Protein 1D0D (pdb70)

Foldseek 3Di:
DDPLQADDPPDDDADDVVQPWAWAWHADPPLFIDIGTDHPVRDPPDDGHRDRVVSNVPPD/DDPLLDDDFDQDDAQDFDWWWFRHVVVLAIDIDGHRPDDGDPRTHHDRVVNCVVPNPD

Radius of gyration: 18.89 Å; Cα contacts (8 Å, |Δi|>4): 224; chains: 2; bounding box: 47×31×33 Å

Nearest PDB structures (foldseek):
  1d0d-assembly1_A  TM=1.017E+00  e=1.182E-12  Ornithodoros moubata
  1kig-assembly1_I  TM=9.164E-01  e=2.261E-10  Ornithodoros moubata
  1tcp-assembly1_A  TM=8.228E-01  e=1.595E-08  Ornithodoros moubata
  1tap-assembly1_A  TM=7.909E-01  e=1.070E-08  Ornithodoros moubata
  6hix-assembly1_A4  TM=4.103E-01  e=3.315E+00  Trypanosoma brucei brucei

CATH classification: 4.10.410.10

Secondary structure (DSSP, 8-state):
--GGGS--TT------GGGT-EEEEEE-SSSSEEEEEE-TTT--S-----SHHHHHHHH-/--GGGGSPP---SS---EEEEEEETTTTEEEEEEE-SSS--SS-BSSHHHH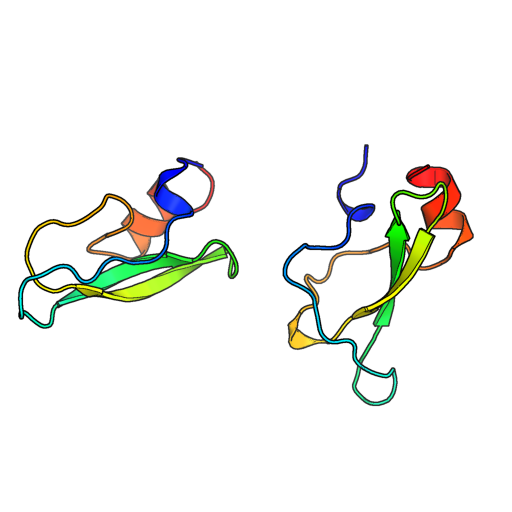HHHHS--

InterPro domains:
  IPR036880 Pancreatic trypsin inhibitor Kunitz domain superfamily [G3DSA:4.10.410.10] (1-60)
  IPR036880 Pancreatic trypsin inhibitor Kunitz domain superfamily [SSF57362] (1-60)

Solvent-accessible surface area: 8333 Å² total; per-residue (Å²): 165,64,207,48,0,66,86,43,229,91,22,151,106,97,23,90,77,136,98,39,8,102,119,2,25,5,103,53,73,187,49,8,5,84,56,16,84,2,14,72,177,54,49,96,64,37,134,28,38,76,39,104,181,64,0,83,110,48,9,107,112,42,120,46,0,93,86,96,54,84,59,20,101,55,194,46,213,62,111,44,62,19,9,33,40,163,58,36,86,19,65,73,22,65,14,0,37,36,195,55,100,171,5,22,18,170,44,37,135,59,0,80,166,18,0,24,66,85

Organism: Ornithodoros moubata (NCBI:txid6938)

B-factor: mean 22.33, std 8.65, range [9.27, 49.99]

Structure (mmCIF, N/CA/C/O backbone):
data_1D0D
#
_entry.id   1D0D
#
_cell.length_a   46.87
_cell.length_b   46.87
_cell.length_c   50.35
_cell.angle_alpha   90.00
_cell.angle_beta   90.00
_cell.angle_gamma   90.00
#
_symmetry.space_group_name_H-M   'P 41'
#
loop_
_entity.id
_entity.type
_entity.pdbx_description
1 polymer 'ANTICOAGULANT PROTEIN'
2 polymer 'PANCREATIC TRYPSIN INHIBITOR'
3 non-polymer 'SULFATE ION'
4 water water
#
loop_
_atom_site.group_PDB
_atom_site.id
_atom_site.type_symbol
_atom_site.label_atom_id
_atom_site.label_alt_id
_atom_site.label_comp_id
_atom_site.label_asym_id
_atom_site.label_entity_id
_atom_site.label_seq_id
_atom_site.pdbx_PDB_ins_code
_atom_site.Cartn_x
_atom_site.Cartn_y
_atom_site.Cartn_z
_atom_site.occupancy
_atom_site.B_iso_or_equiv
_atom_site.auth_seq_id
_atom_site.auth_comp_id
_atom_site.auth_asym_id
_atom_site.auth_atom_id
_atom_site.pdbx_PDB_model_num
ATOM 1 N N . TYR A 1 1 ? 13.094 32.601 8.734 1.00 15.83 1 TYR A N 1
ATOM 2 C CA . TYR A 1 1 ? 12.284 31.355 8.485 1.00 14.34 1 TYR A CA 1
ATOM 3 C C . TYR A 1 1 ? 13.067 30.201 9.115 1.00 20.36 1 TYR A C 1
ATOM 4 O O . TYR A 1 1 ? 14.283 30.114 8.932 1.00 16.07 1 TYR A O 1
ATOM 13 N N . ASN A 1 2 ? 12.365 29.323 9.836 1.00 13.21 2 ASN A N 1
ATOM 14 C CA . ASN A 1 2 ? 13.032 28.225 10.551 1.00 14.51 2 ASN A CA 1
ATOM 15 C C . ASN A 1 2 ? 13.280 27.005 9.695 1.00 13.33 2 ASN A C 1
ATOM 16 O O . ASN A 1 2 ? 12.344 26.471 9.132 1.00 16.54 2 ASN A O 1
ATOM 21 N N . ARG A 1 3 ? 14.536 26.579 9.575 1.00 13.85 3 ARG A N 1
ATOM 22 C CA . ARG A 1 3 ? 14.887 25.384 8.796 1.00 13.71 3 ARG A CA 1
ATOM 23 C C . ARG A 1 3 ? 14.179 24.136 9.298 1.00 11.81 3 ARG A C 1
ATOM 24 O O . ARG A 1 3 ? 14.035 23.138 8.544 1.00 14.69 3 ARG A O 1
ATOM 32 N N . LEU A 1 4 ? 13.745 24.164 10.557 1.00 12.68 4 LEU A N 1
ATOM 33 C CA . LEU A 1 4 ? 13.046 23.001 11.138 1.00 13.23 4 LEU A CA 1
ATOM 34 C C . LEU A 1 4 ? 11.713 22.751 10.435 1.00 9.88 4 LEU A C 1
ATOM 35 O O . LEU A 1 4 ? 11.106 21.709 10.631 1.00 12.84 4 LEU A O 1
ATOM 40 N N . CYS A 1 5 ? 11.269 23.699 9.613 1.00 11.22 5 CYS A N 1
ATOM 41 C CA . CYS A 1 5 ? 10.028 23.524 8.866 1.00 10.47 5 CYS A CA 1
ATOM 42 C C . CYS A 1 5 ? 10.164 22.545 7.700 1.00 14.13 5 CYS A C 1
ATOM 43 O O . CYS A 1 5 ? 9.151 22.063 7.164 1.00 14.55 5 CYS A O 1
ATOM 46 N N . ILE A 1 6 ? 11.406 22.280 7.275 1.00 9.95 6 ILE A N 1
ATOM 47 C CA . ILE A 1 6 ? 11.660 21.514 6.072 1.00 12.69 6 ILE A CA 1
ATOM 48 C C . ILE A 1 6 ? 12.138 20.115 6.396 1.00 13.64 6 ILE A C 1
ATOM 49 O O . ILE A 1 6 ? 13.120 19.938 7.110 1.00 14.79 6 ILE A O 1
ATOM 54 N N . LYS A 1 7 ? 11.412 19.127 5.896 1.00 12.74 7 LYS A N 1
ATOM 55 C CA . LYS A 1 7 ? 11.818 17.751 6.180 1.00 12.92 7 LYS A CA 1
ATOM 56 C C . LYS A 1 7 ? 13.145 17.459 5.492 1.00 15.10 7 LYS A C 1
ATOM 57 O O . LYS A 1 7 ? 13.320 17.774 4.313 1.00 15.21 7 LYS A O 1
ATOM 63 N N . PRO A 1 8 ? 14.092 16.863 6.224 1.00 15.15 8 PRO A N 1
ATOM 64 C CA . PRO A 1 8 ? 15.388 16.550 5.609 1.00 16.32 8 PRO A CA 1
ATOM 65 C C . PRO A 1 8 ? 15.154 15.675 4.375 1.00 21.26 8 PRO A C 1
ATOM 66 O O . PRO A 1 8 ? 14.349 14.726 4.399 1.00 17.30 8 PRO A O 1
ATOM 70 N N . ARG A 1 9 ? 15.859 16.010 3.299 1.00 20.45 9 ARG A N 1
ATOM 71 C CA . ARG A 1 9 ? 15.689 15.328 2.029 1.00 17.30 9 ARG A CA 1
ATOM 72 C C . ARG A 1 9 ? 16.060 13.864 2.022 1.00 19.20 9 ARG A C 1
ATOM 73 O O . ARG A 1 9 ? 15.500 13.110 1.228 1.00 26.04 9 ARG A O 1
ATOM 81 N N . ASP A 1 10 ? 16.983 13.466 2.892 1.00 18.97 10 ASP A N 1
ATOM 82 C CA . ASP A 1 10 ? 17.426 12.064 2.924 1.00 28.84 10 ASP A CA 1
ATOM 83 C C . ASP A 1 10 ? 16.541 11.112 3.709 1.00 29.95 10 ASP A C 1
ATOM 84 O O . ASP A 1 10 ? 16.718 9.892 3.636 1.00 30.21 10 ASP A O 1
ATOM 89 N N . TRP A 1 11 ? 15.586 11.646 4.457 1.00 17.33 11 TRP A N 1
ATOM 90 C CA . TRP A 1 11 ? 14.720 10.798 5.270 1.00 18.88 11 TRP A CA 1
ATOM 91 C C . TRP A 1 11 ? 13.617 10.128 4.454 1.00 23.42 11 TRP A C 1
ATOM 92 O O . TRP A 1 11 ? 12.697 10.791 3.964 1.00 28.00 11 TRP A O 1
ATOM 103 N N . ILE A 1 12 ? 13.693 8.804 4.347 1.00 18.52 12 ILE A N 1
ATOM 104 C CA . ILE A 1 12 ? 12.709 8.053 3.573 1.00 17.38 12 ILE A CA 1
ATOM 105 C C . ILE A 1 12 ? 11.845 7.136 4.448 1.00 17.74 12 ILE A C 1
ATOM 106 O O . ILE A 1 12 ? 10.615 7.187 4.383 1.00 32.34 12 ILE A O 1
ATOM 111 N N . ASP A 1 13 ? 12.478 6.323 5.276 1.00 18.04 13 ASP A N 1
ATOM 112 C CA . ASP A 1 13 ? 11.759 5.398 6.144 1.00 17.22 13 ASP A CA 1
ATOM 113 C C . ASP A 1 13 ? 11.268 6.074 7.426 1.00 19.67 13 ASP A C 1
ATOM 114 O O . ASP A 1 13 ? 11.904 6.990 7.950 1.00 18.17 13 ASP A O 1
ATOM 119 N N . GLU A 1 14 ? 10.129 5.609 7.912 1.00 17.28 14 GLU A N 1
ATOM 120 C CA . GLU A 1 14 ? 9.554 6.072 9.172 1.00 14.01 14 GLU A CA 1
ATOM 121 C C . GLU A 1 14 ? 9.591 4.927 10.174 1.00 16.17 14 GLU A C 1
ATOM 122 O O . GLU A 1 14 ? 9.647 3.758 9.784 1.00 20.82 14 GLU A O 1
ATOM 128 N N . CYS A 1 15 ? 9.513 5.255 11.455 1.00 13.60 15 CYS A N 1
ATOM 129 C CA . CYS A 1 15 ? 9.534 4.253 12.533 1.00 12.38 15 CYS A CA 1
ATOM 130 C C . CYS A 1 15 ? 8.386 4.458 13.497 1.00 15.45 15 CYS A C 1
ATOM 131 O O . CYS A 1 15 ? 8.105 5.577 13.915 1.00 15.99 15 CYS A O 1
ATOM 134 N N . ASP A 1 16 ? 7.755 3.368 13.906 1.00 13.47 16 ASP A N 1
ATOM 135 C CA . ASP A 1 16 ? 6.651 3.450 14.848 1.00 13.78 16 ASP A CA 1
ATOM 136 C C . ASP A 1 16 ? 7.119 3.820 16.240 1.00 13.63 16 ASP A C 1
ATOM 137 O O . ASP A 1 16 ? 8.288 3.604 16.608 1.00 13.34 16 ASP A O 1
ATOM 142 N N . SER A 1 17 ? 6.218 4.376 17.029 1.00 14.60 17 SER A N 1
ATOM 143 C CA . SER A 1 17 ? 6.574 4.759 18.392 1.00 13.18 17 SER A CA 1
ATOM 144 C C . SER A 1 17 ? 7.077 3.567 19.181 1.00 16.06 17 SER A C 1
ATOM 145 O O . SER A 1 17 ? 7.907 3.730 20.053 1.00 18.47 17 SER A O 1
ATOM 148 N N . ASN A 1 18 ? 6.605 2.361 18.869 1.00 15.02 18 ASN A N 1
ATOM 149 C CA . ASN A 1 18 ? 7.067 1.211 19.649 1.00 16.07 18 ASN A CA 1
ATOM 150 C C . ASN A 1 18 ? 8.506 0.824 19.346 1.00 19.53 18 ASN A C 1
ATOM 151 O O . ASN A 1 18 ? 9.067 -0.057 20.019 1.00 24.84 18 ASN A 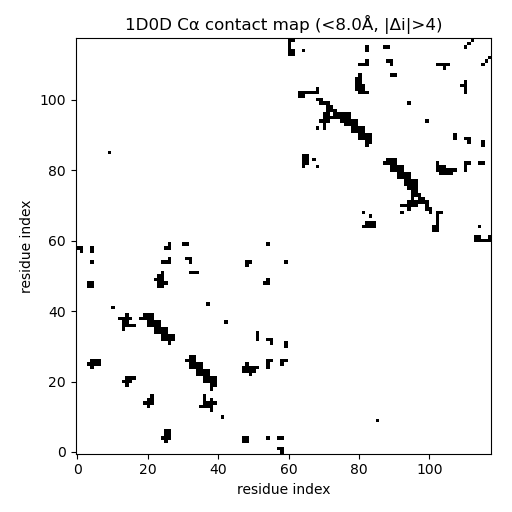O 1
ATOM 156 N N . GLU A 1 19 ? 9.110 1.462 18.341 1.00 13.20 19 GLU A N 1
ATOM 157 C CA . GLU A 1 19 ? 10.530 1.224 18.044 1.00 17.69 19 GLU A CA 1
ATOM 158 C C . GLU A 1 19 ? 11.312 2.545 18.150 1.00 13.64 19 GLU A C 1
ATOM 159 O O . GLU A 1 19 ? 12.321 2.753 17.479 1.00 20.08 19 GLU A O 1
ATOM 165 N N . GLY A 1 20 ? 10.828 3.414 19.008 1.00 14.70 20 GLY A N 1
ATOM 166 C CA . GLY A 1 20 ? 11.526 4.671 19.250 1.00 18.55 20 GLY A CA 1
ATOM 167 C C . GLY A 1 20 ? 11.201 5.825 18.324 1.00 17.28 20 GLY A C 1
ATOM 168 O O . GLY A 1 20 ? 11.841 6.878 18.443 1.00 17.65 20 GLY A O 1
ATOM 169 N N . GLY A 1 21 ? 10.261 5.652 17.395 1.00 11.67 21 GLY A N 1
ATOM 170 C CA . GLY A 1 21 ? 9.918 6.778 16.511 1.00 14.16 21 GLY A CA 1
ATOM 171 C C . GLY A 1 21 ? 9.290 7.965 17.262 1.00 18.29 21 GLY A C 1
ATOM 172 O O . GLY A 1 21 ? 8.579 7.778 18.264 1.00 15.12 21 GLY A O 1
ATOM 173 N N . GLU A 1 22 ? 9.591 9.189 16.802 1.00 13.65 22 GLU A N 1
ATOM 174 C CA . GLU A 1 22 ? 9.048 10.417 17.409 1.00 13.37 22 GLU A CA 1
ATOM 175 C C . GLU A 1 22 ? 8.370 11.201 16.296 1.00 11.24 22 GLU A C 1
ATOM 176 O O . GLU A 1 22 ? 8.946 11.412 15.226 1.00 12.99 22 GLU A O 1
ATOM 182 N N . ARG A 1 23 ? 7.133 11.626 16.557 1.00 13.21 23 ARG A N 1
ATOM 183 C CA . ARG A 1 23 ? 6.343 12.336 15.554 1.00 9.95 23 ARG A CA 1
ATOM 184 C C . ARG A 1 23 ? 6.718 13.819 15.440 1.00 12.72 23 ARG A C 1
ATOM 185 O O . ARG A 1 23 ? 6.815 14.527 16.459 1.00 16.94 23 ARG A O 1
ATOM 193 N N . ALA A 1 24 ? 6.975 14.252 14.212 1.00 10.72 24 ALA A N 1
ATOM 194 C CA . ALA A 1 24 ? 7.298 15.650 13.915 1.00 13.02 24 ALA A CA 1
ATOM 195 C C . ALA A 1 24 ? 6.387 16.100 12.775 1.00 13.53 24 ALA A C 1
ATOM 196 O O . ALA A 1 24 ? 5.813 15.269 12.065 1.00 13.01 24 ALA A O 1
ATOM 198 N N . TYR A 1 25 ? 6.231 17.415 12.602 1.00 10.70 25 TYR A N 1
ATOM 199 C CA . TYR A 1 25 ? 5.404 17.919 11.515 1.00 12.31 25 TYR A CA 1
ATOM 200 C C . TYR A 1 25 ? 6.268 18.849 10.683 1.00 12.31 25 TYR A C 1
ATOM 201 O O . TYR A 1 25 ? 6.982 19.682 11.258 1.00 13.65 25 TYR A O 1
ATOM 210 N N . PHE A 1 26 ? 6.189 18.685 9.365 1.00 9.70 26 PHE A N 1
ATOM 211 C CA . PHE A 1 26 ? 6.934 19.481 8.387 1.00 10.74 26 PHE A CA 1
ATOM 212 C C . PHE A 1 26 ? 6.014 20.075 7.341 1.00 11.56 26 PHE A C 1
ATOM 213 O O . PHE A 1 26 ? 4.920 19.549 7.074 1.00 11.83 26 PHE A O 1
ATOM 221 N N . ARG A 1 27 ? 6.435 21.173 6.711 1.00 11.91 27 ARG A N 1
ATOM 222 C CA . ARG A 1 27 ? 5.598 21.736 5.654 1.00 13.57 27 ARG A CA 1
ATOM 223 C C . ARG A 1 27 ? 5.470 20.726 4.493 1.00 12.44 27 ARG A C 1
ATOM 224 O O . ARG A 1 27 ? 6.368 19.906 4.241 1.00 13.76 27 ARG A O 1
ATOM 232 N N . ASN A 1 28 ? 4.364 20.781 3.767 1.00 14.87 28 ASN A N 1
ATOM 233 C CA . ASN A 1 28 ? 4.210 19.846 2.671 1.00 16.62 28 ASN A CA 1
ATOM 234 C C . ASN A 1 28 ? 4.199 20.459 1.268 1.00 23.60 28 ASN A C 1
ATOM 235 O O . ASN A 1 28 ? 4.102 19.717 0.281 1.00 32.20 28 ASN A O 1
ATOM 240 N N . GLY A 1 29 ? 4.311 21.786 1.174 1.00 20.22 29 GLY A N 1
ATOM 241 C CA . GLY A 1 29 ? 4.314 22.429 -0.131 1.00 30.94 29 GLY A CA 1
ATOM 242 C C . GLY A 1 29 ? 2.934 22.576 -0.757 1.00 28.10 29 GLY A C 1
ATOM 243 O O . GLY A 1 29 ? 2.810 22.944 -1.943 1.00 40.08 29 GLY A O 1
ATOM 244 N N . LYS A 1 30 ? 1.892 22.294 0.017 1.00 29.77 30 LYS A N 1
ATOM 245 C CA . LYS A 1 30 ? 0.517 22.409 -0.467 1.00 24.53 30 LYS A CA 1
ATOM 246 C C . LYS A 1 30 ? -0.336 23.198 0.512 1.00 31.28 30 LYS A C 1
ATOM 247 O O . LYS A 1 30 ? -1.540 22.934 0.685 1.00 36.35 30 LYS A O 1
ATOM 253 N N . GLY A 1 31 ? 0.286 24.164 1.181 1.00 22.31 31 GLY A N 1
ATOM 254 C CA . GLY A 1 31 ? -0.446 24.979 2.114 1.00 20.90 31 GLY A CA 1
ATOM 255 C C . GLY A 1 31 ? -0.624 24.394 3.500 1.00 18.41 31 GLY A C 1
ATOM 256 O O . GLY A 1 31 ? -1.300 24.993 4.316 1.00 21.60 31 GLY A O 1
ATOM 257 N N . GLY A 1 32 ? 0.000 23.245 3.778 1.00 19.15 32 GLY A N 1
ATOM 258 C CA . GLY A 1 32 ? -0.155 22.659 5.099 1.00 16.98 32 GLY A CA 1
ATOM 259 C C . GLY A 1 32 ? 1.079 21.951 5.634 1.00 15.82 32 GLY A C 1
ATOM 260 O O . GLY A 1 32 ? 2.203 22.204 5.197 1.00 14.06 32 GLY A O 1
ATOM 261 N N . CYS A 1 33 ? 0.863 21.102 6.627 1.00 14.59 33 CYS A N 1
ATOM 262 C CA . CYS A 1 33 ? 1.947 20.300 7.191 1.00 12.47 33 CYS A CA 1
ATOM 263 C C . CYS A 1 33 ? 1.482 18.869 7.244 1.00 18.56 33 CYS A C 1
ATOM 264 O O . CYS A 1 33 ? 0.285 18.604 7.249 1.00 15.92 33 CYS A O 1
ATOM 267 N N . ASP A 1 34 ? 2.444 17.960 7.274 1.00 14.79 34 ASP A N 1
ATOM 268 C CA . ASP A 1 34 ? 2.133 16.556 7.409 1.00 13.80 34 ASP A CA 1
ATOM 269 C C . ASP A 1 34 ? 3.042 15.977 8.473 1.00 15.51 34 ASP A C 1
ATOM 270 O O . ASP A 1 34 ? 4.146 16.480 8.720 1.00 14.39 34 ASP A O 1
ATOM 275 N N . SER A 1 35 ? 2.546 14.920 9.118 1.00 16.02 35 SER A N 1
ATOM 276 C CA . SER A 1 35 ? 3.324 14.251 10.169 1.00 13.19 35 SER A CA 1
ATOM 277 C C . SER A 1 35 ? 4.361 13.299 9.583 1.00 13.30 35 SER A C 1
ATOM 278 O O . SER A 1 35 ? 4.207 12.797 8.474 1.00 14.83 35 SER A O 1
ATOM 281 N N . PHE A 1 36 ? 5.447 13.088 10.325 1.00 11.73 36 PHE A N 1
ATOM 282 C CA . PHE A 1 36 ? 6.499 12.153 9.905 1.00 15.23 36 PHE A CA 1
ATOM 283 C C . PHE A 1 36 ? 7.028 11.530 11.185 1.00 12.49 36 PHE A C 1
ATOM 284 O O . PHE A 1 36 ? 7.364 12.238 12.128 1.00 13.82 36 PHE A O 1
ATOM 292 N N . TRP A 1 37 ? 7.096 10.193 11.238 1.00 11.39 37 TRP A N 1
ATOM 293 C CA . TRP A 1 37 ? 7.601 9.512 12.428 1.00 11.76 37 TRP A CA 1
ATOM 294 C C . TRP A 1 37 ? 9.097 9.220 12.223 1.00 13.56 37 TRP A C 1
ATOM 295 O O . TRP A 1 37 ? 9.486 8.319 11.475 1.00 13.92 37 TRP A O 1
ATOM 306 N N . ILE A 1 38 ? 9.921 9.989 12.922 1.00 11.36 38 ILE A N 1
ATOM 307 C CA . ILE A 1 38 ? 11.372 9.925 12.771 1.00 11.78 38 ILE A CA 1
ATOM 308 C C . ILE A 1 38 ? 12.012 8.736 13.465 1.00 10.73 38 ILE A C 1
ATOM 309 O O . ILE A 1 38 ? 11.801 8.554 14.635 1.00 12.50 38 ILE A O 1
ATOM 314 N N . CYS A 1 39 ? 12.830 7.991 12.727 1.00 14.12 39 CYS A N 1
ATOM 315 C CA . CYS A 1 39 ? 13.580 6.855 13.254 1.00 14.02 39 CYS A CA 1
ATOM 316 C C . CYS A 1 39 ? 14.738 7.356 14.119 1.00 15.49 39 CYS A C 1
ATOM 317 O O . CYS A 1 39 ? 15.367 8.355 13.796 1.00 12.92 39 CYS A O 1
ATOM 320 N N . PRO A 1 40 ? 14.992 6.682 15.241 1.00 14.61 40 PRO A N 1
ATOM 321 C CA . PRO A 1 40 ? 16.066 7.047 16.157 1.00 13.21 40 PRO A CA 1
ATOM 322 C C . PRO A 1 40 ? 17.395 7.278 15.446 1.00 13.51 40 PRO A C 1
ATOM 323 O O . PRO A 1 40 ? 18.108 8.265 15.737 1.00 17.09 40 PRO A O 1
ATOM 327 N N . GLU A 1 41 ? 17.726 6.425 14.472 1.00 13.17 41 GLU A N 1
ATOM 328 C CA . GLU A 1 41 ? 19.020 6.577 13.810 1.00 19.09 41 GLU A CA 1
ATOM 329 C C . GLU A 1 41 ? 19.129 7.718 12.828 1.00 19.95 41 GLU A C 1
ATOM 330 O O . GLU A 1 41 ? 20.245 8.103 12.453 1.00 21.36 41 GLU A O 1
ATOM 336 N N . ASP A 1 42 ? 17.987 8.297 12.446 1.00 10.92 42 ASP A N 1
ATOM 337 C CA . ASP A 1 42 ? 17.952 9.438 11.551 1.00 13.87 42 ASP A CA 1
ATOM 338 C C . ASP A 1 42 ? 17.849 10.754 12.319 1.00 14.02 42 ASP A C 1
ATOM 339 O O . ASP A 1 42 ? 18.244 11.801 11.810 1.00 17.37 42 ASP A O 1
ATOM 344 N N . HIS A 1 43 ? 17.354 10.678 13.540 1.00 15.07 43 HIS A N 1
ATOM 345 C CA . HIS A 1 43 ? 17.089 11.894 14.328 1.00 13.39 43 HIS A CA 1
ATOM 346 C C . HIS A 1 43 ? 18.346 12.728 14.603 1.00 11.87 43 HIS A C 1
ATOM 347 O O . HIS A 1 43 ? 19.394 12.180 14.829 1.00 14.70 43 HIS A O 1
ATOM 354 N N . THR A 1 44 ? 18.229 14.059 14.564 1.00 11.04 44 THR A N 1
ATOM 355 C CA . THR A 1 44 ? 19.388 14.953 14.795 1.00 14.24 44 THR A CA 1
ATOM 356 C C . THR A 1 44 ? 19.437 15.435 16.239 1.00 15.34 44 THR A C 1
ATOM 357 O O . THR A 1 44 ? 20.430 16.058 16.662 1.00 17.26 44 THR A O 1
ATOM 361 N N . GLY A 1 45 ? 18.362 15.202 16.979 1.00 14.38 45 GLY A N 1
ATOM 362 C CA . GLY A 1 45 ? 18.256 15.670 18.349 1.00 15.85 45 GLY A CA 1
ATOM 363 C C . GLY A 1 45 ? 17.603 17.056 18.415 1.00 15.24 45 GLY A C 1
ATOM 364 O O . GLY A 1 45 ? 17.423 17.616 19.495 1.00 20.83 45 GLY A O 1
ATOM 365 N N . ALA A 1 46 ? 17.248 17.605 17.259 1.00 15.62 46 ALA A N 1
ATOM 366 C CA . ALA A 1 46 ? 16.619 18.942 17.192 1.00 16.41 46 ALA A CA 1
ATOM 367 C C . ALA A 1 46 ? 15.183 18.914 17.716 1.00 15.50 46 ALA A C 1
ATOM 368 O O . ALA A 1 46 ? 14.543 17.857 17.792 1.00 16.43 46 ALA A O 1
ATOM 370 N N . ASP A 1 47 ? 14.673 20.071 18.128 1.00 18.72 47 ASP A N 1
ATOM 371 C CA . ASP A 1 47 ? 13.328 20.111 18.667 1.00 16.13 47 ASP A CA 1
ATOM 372 C C . ASP A 1 47 ? 12.369 20.527 17.552 1.00 16.65 47 ASP A C 1
ATOM 373 O O . ASP A 1 47 ? 11.961 21.690 17.420 1.00 17.14 47 ASP A O 1
ATOM 378 N N . TYR A 1 48 ? 12.035 19.541 16.729 1.00 12.80 48 TYR A N 1
ATOM 379 C CA . TYR A 1 48 ? 11.122 19.711 15.610 1.00 12.66 48 TYR A CA 1
ATOM 380 C C . TYR A 1 48 ? 9.720 20.069 16.091 1.00 13.49 48 TYR A C 1
ATOM 381 O O . TYR A 1 48 ? 9.362 19.849 17.268 1.00 15.43 48 TYR A O 1
ATOM 390 N N . TYR A 1 49 ? 8.904 20.624 15.201 1.00 12.31 49 TYR A N 1
ATOM 391 C CA . TYR A 1 49 ? 7.534 20.960 15.598 1.00 14.05 49 TYR A CA 1
ATOM 392 C C . TYR A 1 49 ? 6.788 19.671 15.939 1.00 14.01 49 TYR A C 1
ATOM 393 O O . TYR A 1 49 ? 6.747 18.734 15.141 1.00 14.46 49 TYR A O 1
ATOM 402 N N . SER A 1 50 ? 6.185 19.643 17.119 1.00 15.97 50 SER A N 1
ATOM 403 C CA . SER A 1 50 ? 5.504 18.426 17.585 1.00 16.24 50 SER A CA 1
ATOM 404 C C . SER A 1 50 ? 3.986 18.414 17.500 1.00 21.99 50 SER A C 1
ATOM 405 O O . SER A 1 50 ? 3.348 17.492 17.988 1.00 20.49 50 SER A O 1
ATOM 408 N N . SER A 1 51 ? 3.406 19.436 16.890 1.00 17.20 51 SER A N 1
ATOM 409 C CA . SER A 1 51 ? 1.960 19.494 16.690 1.00 15.34 51 SER A CA 1
ATOM 410 C C . SER A 1 51 ? 1.703 20.150 15.340 1.00 16.80 51 SER A C 1
ATOM 411 O O . SER A 1 51 ? 2.529 20.929 14.856 1.00 17.25 51 SER A O 1
ATOM 414 N N . TYR A 1 52 ? 0.553 19.837 14.753 1.00 16.22 52 TYR A N 1
ATOM 415 C CA . TYR A 1 52 ? 0.186 20.386 13.453 1.00 14.85 52 TYR A CA 1
ATOM 416 C C . TYR A 1 52 ? 0.080 21.903 13.564 1.00 16.97 52 TYR A C 1
ATOM 417 O O . TYR A 1 52 ? 0.558 22.623 12.699 1.00 15.93 52 TYR A O 1
ATOM 426 N N . ARG A 1 53 ? -0.557 22.372 14.638 1.00 16.07 53 ARG A N 1
ATOM 427 C CA . ARG A 1 53 ? -0.720 23.794 14.896 1.00 23.39 53 ARG A CA 1
ATOM 428 C C . ARG A 1 53 ? 0.607 24.585 14.897 1.00 19.74 53 ARG A C 1
ATOM 429 O O . ARG A 1 53 ? 0.701 25.652 14.282 1.00 18.20 53 ARG A O 1
ATOM 437 N N . ASP A 1 54 ? 1.621 24.059 15.578 1.00 20.96 54 ASP A N 1
ATOM 438 C CA . ASP A 1 54 ? 2.913 24.746 15.671 1.00 17.16 54 ASP A CA 1
ATOM 439 C C . ASP A 1 54 ? 3.562 24.830 14.290 1.00 16.38 54 ASP A C 1
ATOM 440 O O . ASP A 1 54 ? 4.150 25.856 13.910 1.00 15.76 54 ASP A O 1
ATOM 445 N N . CYS A 1 55 ? 3.478 23.741 13.527 1.00 13.55 55 CYS A N 1
ATOM 446 C CA . CYS A 1 55 ? 4.051 23.737 12.189 1.00 9.27 55 CYS A CA 1
ATOM 447 C C . CYS A 1 55 ? 3.284 24.708 11.277 1.00 14.45 55 CYS A C 1
ATOM 448 O O . CYS A 1 55 ? 3.857 25.504 10.539 1.00 12.30 55 CYS A O 1
ATOM 451 N N . PHE A 1 56 ? 1.962 24.649 11.355 1.00 17.51 56 PHE A N 1
ATOM 452 C CA . PHE A 1 56 ? 1.150 25.500 10.503 1.00 17.12 56 PHE A CA 1
ATOM 453 C C . PHE A 1 56 ? 1.403 26.980 10.788 1.00 13.12 56 PHE A C 1
ATOM 454 O O . PHE A 1 56 ? 1.535 27.789 9.858 1.00 17.69 56 PHE A O 1
ATOM 462 N N . ASN A 1 57 ? 1.483 27.330 12.063 1.00 15.23 57 ASN A N 1
ATOM 463 C CA . ASN A 1 57 ? 1.703 28.728 12.453 1.00 20.75 57 ASN A CA 1
ATOM 464 C C . ASN A 1 57 ? 3.099 29.261 12.136 1.00 23.31 57 ASN A C 1
ATOM 465 O O . ASN A 1 57 ? 3.282 30.470 11.945 1.00 21.09 57 ASN A O 1
ATOM 470 N N . ALA A 1 58 ? 4.088 28.380 12.098 1.00 14.12 58 ALA A N 1
ATOM 471 C CA . ALA A 1 58 ? 5.445 28.820 11.846 1.00 13.84 58 ALA A CA 1
ATOM 472 C C . ALA A 1 58 ? 5.932 28.669 10.422 1.00 17.79 58 ALA A C 1
ATOM 473 O O . ALA A 1 58 ? 6.789 29.413 9.973 1.00 18.86 58 ALA A O 1
ATOM 475 N N . CYS A 1 59 ? 5.354 27.738 9.686 1.00 12.58 59 CYS A N 1
ATOM 476 C CA . CYS A 1 59 ? 5.890 27.402 8.383 1.00 11.92 59 CYS A CA 1
ATOM 477 C C . CYS A 1 59 ? 5.119 27.734 7.146 1.00 12.60 59 CYS A C 1
ATOM 478 O O . CYS A 1 59 ? 5.658 27.638 6.046 1.00 13.78 59 CYS A O 1
ATOM 481 N N . ILE A 1 60 ? 3.860 28.135 7.337 1.00 15.89 60 ILE A N 1
ATOM 482 C CA . ILE A 1 60 ? 2.982 28.389 6.194 1.00 16.96 60 ILE A CA 1
ATOM 483 C C . ILE A 1 60 ? 2.567 29.846 6.100 1.00 14.56 60 ILE A C 1
ATOM 484 O O . ILE A 1 60 ? 2.455 30.482 7.157 1.00 18.50 60 ILE A O 1
ATOM 490 N N . ARG B 2 1 ? 30.384 25.877 3.086 1.00 31.66 1 ARG B N 1
ATOM 491 C CA . ARG B 2 1 ? 31.531 25.020 2.700 1.00 29.40 1 ARG B CA 1
ATOM 492 C C . ARG B 2 1 ? 31.627 24.927 1.182 1.00 27.71 1 ARG B C 1
ATOM 493 O O . ARG B 2 1 ? 30.639 25.085 0.470 1.00 29.96 1 ARG B O 1
ATOM 501 N N . PRO B 2 2 ? 32.829 24.651 0.670 1.00 26.79 2 PRO B N 1
ATOM 502 C CA . PRO B 2 2 ? 33.054 24.534 -0.771 1.00 23.89 2 PRO B CA 1
ATOM 503 C C . PRO B 2 2 ? 32.155 23.468 -1.367 1.00 29.22 2 PRO B C 1
ATOM 504 O O . PRO B 2 2 ? 31.897 22.443 -0.729 1.00 27.89 2 PRO B O 1
ATOM 508 N N . ASP B 2 3 ? 31.681 23.693 -2.588 1.00 22.92 3 ASP B N 1
ATOM 509 C CA . ASP B 2 3 ? 30.809 22.725 -3.244 1.00 19.54 3 ASP B CA 1
ATOM 510 C C . ASP B 2 3 ? 31.450 21.362 -3.509 1.00 23.77 3 ASP B C 1
ATOM 511 O O . ASP B 2 3 ? 30.760 20.348 -3.571 1.00 22.08 3 ASP B O 1
ATOM 516 N N . PHE B 2 4 ? 32.763 21.342 -3.703 1.00 26.21 4 PHE B N 1
ATOM 517 C CA . PHE B 2 4 ? 33.396 20.071 -4.008 1.00 20.72 4 PHE B CA 1
ATOM 518 C C . PHE B 2 4 ? 33.280 19.105 -2.825 1.00 25.48 4 PHE B C 1
ATOM 519 O O . PHE B 2 4 ? 33.391 17.892 -2.995 1.00 30.87 4 PHE B O 1
ATOM 527 N N . CYS B 2 5 ? 33.015 19.649 -1.643 1.00 20.85 5 CYS B N 1
ATOM 528 C CA . CYS B 2 5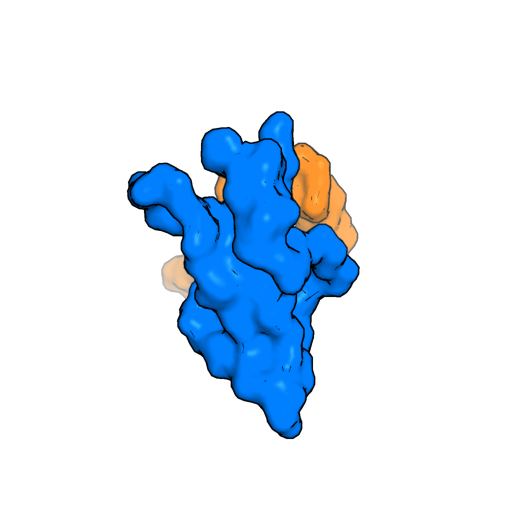 ? 32.859 18.828 -0.440 1.00 23.26 5 CYS B CA 1
ATOM 529 C C . CYS B 2 5 ? 31.582 17.980 -0.491 1.00 26.87 5 CYS B C 1
ATOM 530 O O . CYS B 2 5 ? 31.464 17.002 0.247 1.00 22.57 5 CYS B O 1
ATOM 533 N N . LEU B 2 6 ? 30.637 18.340 -1.355 1.00 21.34 6 LEU B N 1
ATOM 534 C CA . LEU B 2 6 ? 29.375 17.612 -1.430 1.00 20.48 6 LEU B CA 1
ATOM 535 C C . LEU B 2 6 ? 29.375 16.514 -2.482 1.00 26.73 6 LEU B C 1
ATOM 536 O O . LEU B 2 6 ? 28.380 15.820 -2.668 1.00 31.21 6 LEU B O 1
ATOM 541 N N . GLU B 2 7 ? 30.499 16.346 -3.165 1.00 29.16 7 GLU B N 1
ATOM 542 C CA . GLU B 2 7 ? 30.623 15.332 -4.219 1.00 19.89 7 GLU B CA 1
ATOM 543 C C . GLU B 2 7 ? 30.993 13.952 -3.667 1.00 23.68 7 GLU B C 1
ATOM 544 O O . GLU B 2 7 ? 31.670 13.844 -2.645 1.00 24.97 7 GLU B O 1
ATOM 550 N N . PRO B 2 8 ? 30.550 12.878 -4.337 1.00 22.34 8 PRO B N 1
ATOM 551 C CA . PRO B 2 8 ? 30.881 11.531 -3.856 1.00 27.94 8 PRO B CA 1
ATOM 552 C C . PRO B 2 8 ? 32.381 11.297 -3.985 1.00 25.59 8 PRO B C 1
ATOM 553 O O . PRO B 2 8 ? 33.051 11.959 -4.777 1.00 23.54 8 PRO B O 1
ATOM 557 N N . PRO B 2 9 ? 32.918 10.330 -3.221 1.00 21.81 9 PRO B N 1
ATOM 558 C CA . PRO B 2 9 ? 34.358 10.058 -3.322 1.00 23.50 9 PRO B CA 1
ATOM 559 C C . PRO B 2 9 ? 34.689 9.456 -4.685 1.00 19.29 9 PRO B C 1
ATOM 560 O O . PRO B 2 9 ? 33.884 8.725 -5.248 1.00 23.28 9 PRO B O 1
ATOM 564 N N . TYR B 2 10 ? 35.883 9.742 -5.192 1.00 16.47 10 TYR B N 1
ATOM 565 C CA . TYR B 2 10 ? 36.293 9.290 -6.513 1.00 14.51 10 TYR B CA 1
ATOM 566 C C . TYR B 2 10 ? 37.554 8.423 -6.484 1.00 17.50 10 TYR B C 1
ATOM 567 O O . TYR B 2 10 ? 38.669 8.912 -6.293 1.00 17.03 10 TYR B O 1
ATOM 576 N N . THR B 2 11 ? 37.382 7.124 -6.699 1.00 13.77 11 THR B N 1
ATOM 577 C CA . THR B 2 11 ? 38.521 6.214 -6.674 1.00 13.36 11 THR B CA 1
ATOM 578 C C . THR B 2 11 ? 39.411 6.477 -7.868 1.00 17.90 11 THR B C 1
ATOM 579 O O . THR B 2 11 ? 40.635 6.469 -7.740 1.00 16.48 11 THR B O 1
ATOM 583 N N . GLY B 2 12 ? 38.815 6.718 -9.036 1.00 16.23 12 GLY B N 1
ATOM 584 C CA . GLY B 2 12 ? 39.637 7.028 -10.190 1.00 16.12 12 GLY B CA 1
ATOM 585 C C . GLY B 2 12 ? 40.030 5.819 -10.998 1.00 19.59 12 GLY B C 1
ATOM 586 O O . GLY B 2 12 ? 39.842 4.683 -10.559 1.00 20.85 12 GLY B O 1
ATOM 587 N N . PRO B 2 13 ? 40.651 6.045 -12.161 1.00 23.59 13 PRO B N 1
ATOM 588 C CA . PRO B 2 13 ? 41.057 4.967 -13.055 1.00 19.87 13 PRO B CA 1
ATOM 589 C C . PRO B 2 13 ? 42.305 4.206 -12.762 1.00 22.24 13 PRO B C 1
ATOM 590 O O . PRO B 2 13 ? 42.608 3.274 -13.488 1.00 28.26 13 PRO B O 1
ATOM 594 N N . CYS B 2 14 ? 43.030 4.544 -11.702 1.00 16.90 14 CYS B N 1
ATOM 595 C CA . CYS B 2 14 ? 44.262 3.820 -11.416 1.00 16.72 14 CYS B CA 1
ATOM 596 C C . CYS B 2 14 ? 44.002 2.683 -10.446 1.00 19.72 14 CYS B C 1
ATOM 597 O O . CYS B 2 14 ? 42.906 2.581 -9.898 1.00 17.13 14 CYS B O 1
ATOM 600 N N . LYS B 2 15 ? 44.985 1.819 -10.234 1.00 18.67 15 LYS B N 1
ATOM 601 C CA . LYS B 2 15 ? 44.724 0.645 -9.412 1.00 23.37 15 LYS B CA 1
ATOM 602 C C . LYS B 2 15 ? 45.341 0.527 -8.028 1.00 17.10 15 LYS B C 1
ATOM 603 O O . LYS B 2 15 ? 45.290 -0.551 -7.401 1.00 17.26 15 LYS B O 1
ATOM 609 N N . ALA B 2 16 ? 45.945 1.613 -7.544 1.00 17.42 16 ALA B N 1
ATOM 610 C CA . ALA B 2 16 ? 46.529 1.599 -6.213 1.00 19.21 16 ALA B CA 1
ATOM 611 C C . ALA B 2 16 ? 45.421 1.441 -5.177 1.00 14.76 16 ALA B C 1
ATOM 612 O O . ALA B 2 16 ? 44.230 1.594 -5.464 1.00 14.29 16 ALA B O 1
ATOM 614 N N . ARG B 2 17 ? 45.829 1.114 -3.971 1.00 16.08 17 ARG B N 1
ATOM 615 C CA . ARG B 2 17 ? 44.887 0.902 -2.875 1.00 19.53 17 ARG B CA 1
ATOM 616 C C . ARG B 2 17 ? 45.363 1.824 -1.760 1.00 23.46 17 ARG B C 1
ATOM 617 O O . ARG B 2 17 ? 46.052 1.416 -0.835 1.00 24.49 17 ARG B O 1
ATOM 625 N N . ILE B 2 18 ? 44.999 3.093 -1.880 1.00 17.63 18 ILE B N 1
ATOM 626 C CA . ILE B 2 18 ? 45.402 4.124 -0.922 1.00 18.07 18 ILE B CA 1
ATOM 627 C C . ILE B 2 18 ? 44.178 4.621 -0.158 1.00 18.01 18 ILE B C 1
ATOM 628 O O . ILE B 2 18 ? 43.199 5.057 -0.776 1.00 23.20 18 ILE B O 1
ATOM 633 N N . ILE B 2 19 ? 44.223 4.564 1.169 1.00 16.58 19 ILE B N 1
ATOM 634 C CA . ILE B 2 19 ? 43.107 5.061 1.965 1.00 17.64 19 ILE B CA 1
ATOM 635 C C . ILE B 2 19 ? 43.232 6.585 2.102 1.00 15.57 19 ILE B C 1
ATOM 636 O O . ILE B 2 19 ? 44.285 7.117 2.494 1.00 20.18 19 ILE B O 1
ATOM 641 N N . ARG B 2 20 ? 42.166 7.275 1.724 1.00 15.72 20 ARG B N 1
ATOM 642 C CA . ARG B 2 20 ? 42.111 8.734 1.842 1.00 13.62 20 ARG B CA 1
ATOM 643 C C . ARG B 2 20 ? 40.825 9.113 2.577 1.00 17.44 20 ARG B C 1
ATOM 644 O O . ARG B 2 20 ? 39.952 8.285 2.807 1.00 17.24 20 ARG B O 1
ATOM 652 N N . TYR B 2 21 ? 40.710 10.383 2.957 1.00 15.08 21 TYR B N 1
ATOM 653 C CA . TYR B 2 21 ? 39.509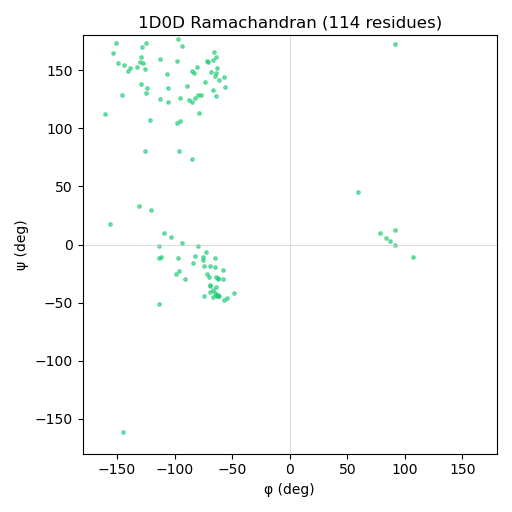 10.864 3.632 1.00 15.62 21 TYR B CA 1
ATOM 654 C C . TYR B 2 21 ? 38.701 11.714 2.689 1.00 14.77 21 TYR B C 1
ATOM 655 O O . TYR B 2 21 ? 39.270 12.349 1.808 1.00 15.78 21 TY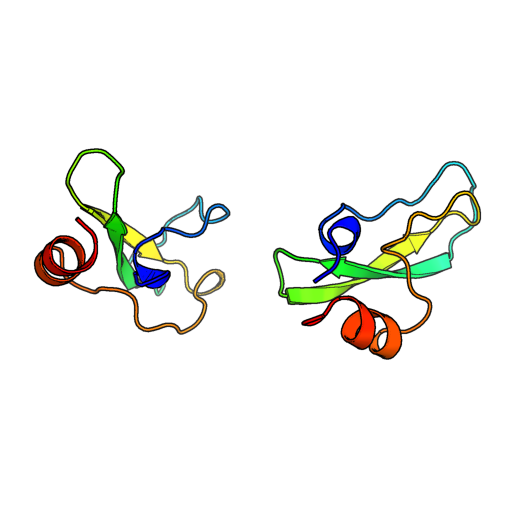R B O 1
ATOM 664 N N . PHE B 2 22 ? 37.375 11.659 2.838 1.00 15.31 22 PHE B N 1
ATOM 665 C CA . PHE B 2 22 ? 36.467 12.495 2.050 1.00 15.94 22 PHE B CA 1
ATOM 666 C C . PHE B 2 22 ? 35.402 12.974 3.007 1.00 17.57 22 PHE B C 1
ATOM 667 O O . PHE B 2 22 ? 35.116 12.317 4.009 1.00 17.48 22 PHE B O 1
ATOM 675 N N . TYR B 2 23 ? 34.827 14.138 2.730 1.00 19.67 23 TYR B N 1
ATOM 676 C CA . TYR B 2 23 ? 33.785 14.634 3.605 1.00 16.34 23 TYR B CA 1
ATOM 677 C C . TYR B 2 23 ? 32.453 14.058 3.119 1.00 19.57 23 TYR B C 1
ATOM 678 O O . TYR B 2 23 ? 32.114 14.182 1.960 1.00 17.64 23 TYR B O 1
ATOM 687 N N . ASN B 2 24 ? 31.741 13.374 4.010 1.00 22.27 24 ASN B N 1
ATOM 688 C CA . ASN B 2 24 ? 30.426 12.814 3.683 1.00 22.42 24 ASN B CA 1
ATOM 689 C C . ASN B 2 24 ? 29.390 13.813 4.211 1.00 20.56 24 ASN B C 1
ATOM 690 O O . ASN B 2 24 ? 29.154 13.892 5.418 1.00 27.49 24 ASN B O 1
ATOM 695 N N . ALA B 2 25 ? 28.784 14.578 3.304 1.00 27.86 25 ALA B N 1
ATOM 696 C CA . ALA B 2 25 ? 27.816 15.610 3.673 1.00 30.41 25 ALA B CA 1
ATOM 697 C C . ALA B 2 25 ? 26.566 15.103 4.376 1.00 27.90 25 ALA B C 1
ATOM 698 O 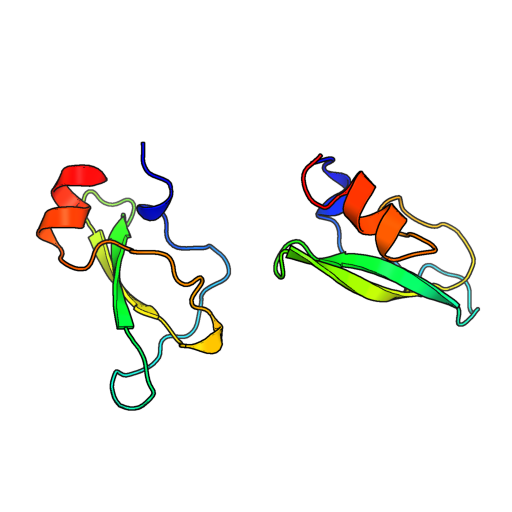O . ALA B 2 25 ? 25.969 15.830 5.177 1.00 38.17 25 ALA B O 1
ATOM 700 N N . LYS B 2 26 ? 26.171 13.870 4.081 1.00 30.77 26 LYS B N 1
ATOM 701 C CA . LYS B 2 26 ? 24.991 13.282 4.714 1.00 34.05 26 LYS B CA 1
ATOM 702 C C . LYS B 2 26 ? 25.291 13.015 6.192 1.00 33.79 26 LYS B C 1
ATOM 703 O O . LYS B 2 26 ? 24.419 13.163 7.043 1.00 45.74 26 LYS B O 1
ATOM 709 N N . ALA B 2 27 ? 26.526 12.630 6.511 1.00 33.04 27 ALA B N 1
ATOM 710 C CA . ALA B 2 27 ? 26.882 12.363 7.908 1.00 29.38 27 ALA B CA 1
ATOM 711 C C . ALA B 2 27 ? 27.439 13.584 8.656 1.00 29.84 27 ALA B C 1
ATOM 712 O O . ALA B 2 27 ? 27.292 13.695 9.870 1.00 37.08 27 ALA B O 1
ATOM 714 N N . GLY B 2 28 ? 28.089 14.497 7.949 1.00 28.63 28 GLY B N 1
ATOM 715 C CA . GLY B 2 28 ? 28.622 15.662 8.630 1.00 24.91 28 GLY B CA 1
ATOM 716 C C . GLY B 2 28 ? 30.050 15.500 9.113 1.00 26.39 28 GLY B C 1
ATOM 717 O O . GLY B 2 28 ? 30.543 16.288 9.919 1.00 25.27 28 GLY B O 1
ATOM 71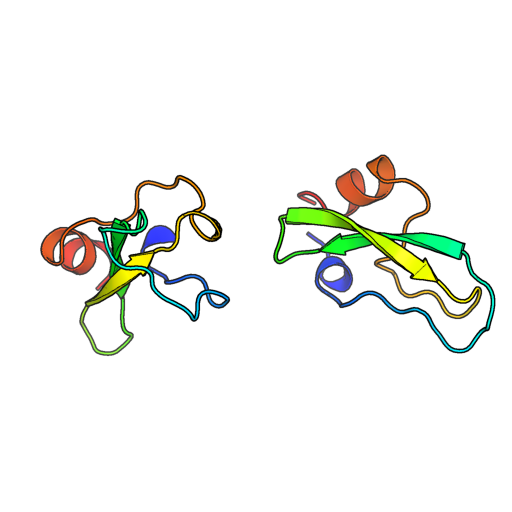8 N N . LEU B 2 29 ? 30.727 14.458 8.645 1.00 27.83 29 LEU B N 1
ATOM 719 C CA . LEU B 2 29 ? 32.124 14.290 9.024 1.00 30.10 29 LEU B CA 1
ATOM 720 C C . LEU B 2 29 ? 32.884 13.567 7.925 1.00 20.89 29 LEU B C 1
ATOM 721 O O . LEU B 2 29 ? 32.302 13.127 6.918 1.00 21.24 29 LEU B O 1
ATOM 726 N N . CYS B 2 30 ? 34.193 13.477 8.110 1.00 19.12 30 CYS B N 1
ATOM 727 C CA . CYS B 2 30 ? 35.028 12.837 7.111 1.00 17.64 30 CYS B CA 1
ATOM 728 C C . CYS B 2 30 ? 35.161 11.348 7.372 1.00 21.71 30 CYS B C 1
ATOM 729 O O . CYS B 2 30 ? 35.365 10.914 8.513 1.00 25.91 30 CYS B O 1
ATOM 732 N N . GLN B 2 31 ? 35.041 10.587 6.292 1.00 19.69 31 GLN B N 1
ATOM 733 C CA . GLN B 2 31 ? 35.125 9.131 6.332 1.00 21.41 31 GLN B CA 1
ATOM 734 C C . GLN B 2 31 ? 36.195 8.673 5.362 1.00 24.30 31 GLN B C 1
ATOM 735 O O . GLN B 2 31 ? 36.751 9.467 4.605 1.00 20.47 31 GLN B O 1
ATOM 741 N N . THR B 2 32 ? 36.497 7.384 5.374 1.00 20.59 32 THR B N 1
ATOM 742 C CA . THR B 2 32 ? 37.525 6.901 4.465 1.00 20.57 32 THR B CA 1
ATOM 743 C C . THR B 2 32 ? 36.978 6.294 3.202 1.00 15.46 32 THR B C 1
ATOM 744 O O . THR B 2 32 ? 35.825 5.858 3.150 1.00 19.19 32 THR B O 1
ATOM 748 N N . PHE B 2 33 ? 37.819 6.258 2.173 1.00 16.82 33 PHE B N 1
ATOM 749 C CA . PHE B 2 33 ? 37.469 5.625 0.915 1.00 16.08 33 PHE B CA 1
ATOM 750 C C . PHE B 2 33 ? 38.784 5.175 0.269 1.00 15.74 33 PHE B C 1
ATOM 751 O O . PHE B 2 33 ? 39.872 5.587 0.692 1.00 16.21 33 PHE B O 1
ATOM 759 N N . VAL B 2 34 ? 38.710 4.304 -0.724 1.00 16.04 34 VAL B N 1
ATOM 760 C CA . VAL B 2 34 ? 39.935 3.873 -1.401 1.00 13.73 34 VAL B CA 1
ATOM 761 C C . VAL B 2 34 ? 40.168 4.709 -2.662 1.00 16.76 34 VAL B C 1
ATOM 762 O O . VAL B 2 34 ? 39.308 4.819 -3.536 1.00 17.80 34 VAL B O 1
ATOM 766 N N . TYR B 2 35 ? 41.362 5.286 -2.741 1.00 15.29 35 TYR B N 1
ATOM 767 C CA . TYR B 2 35 ? 41.776 6.102 -3.866 1.00 13.43 35 TYR B CA 1
ATOM 768 C C . TYR B 2 35 ? 42.762 5.290 -4.696 1.00 11.66 35 TYR B C 1
ATOM 769 O O . TYR B 2 35 ? 43.681 4.677 -4.148 1.00 15.84 35 TYR B O 1
ATOM 778 N N . GLY B 2 36 ? 42.549 5.320 -6.005 1.00 12.36 36 GLY B N 1
ATOM 779 C CA . GLY B 2 36 ? 43.330 4.586 -6.976 1.00 14.91 36 GLY B CA 1
ATOM 780 C C . GLY B 2 36 ? 44.705 5.106 -7.319 1.00 14.84 36 GLY B C 1
ATOM 781 O O . GLY B 2 36 ? 45.460 4.421 -8.016 1.00 19.71 36 GLY B O 1
ATOM 782 N N . GLY B 2 37 ? 45.044 6.319 -6.893 1.00 17.14 37 GLY B N 1
ATOM 783 C CA . GLY B 2 37 ? 46.401 6.784 -7.187 1.00 14.91 37 GLY B CA 1
ATOM 784 C C . GLY B 2 37 ? 46.596 7.847 -8.256 1.00 18.81 37 GLY B C 1
ATOM 785 O O . GLY B 2 37 ? 47.699 8.394 -8.398 1.00 22.01 37 GLY B O 1
ATOM 786 N N . CYS B 2 38 ? 45.559 8.136 -9.015 1.00 15.73 38 CYS B N 1
ATOM 787 C CA . CYS B 2 38 ? 45.674 9.169 -10.051 1.00 14.92 38 CYS B CA 1
ATOM 788 C C . CYS B 2 38 ? 44.341 9.864 -10.272 1.00 17.80 38 CYS B C 1
ATOM 789 O O . CYS B 2 38 ? 43.285 9.320 -9.928 1.00 17.62 38 CYS B O 1
ATOM 792 N N . ARG B 2 39 ? 44.401 11.092 -10.794 1.00 17.05 39 ARG B N 1
ATOM 793 C CA . ARG B 2 39 ? 43.207 11.881 -11.128 1.00 23.76 39 ARG B CA 1
ATOM 794 C C . ARG B 2 39 ? 42.284 12.167 -9.950 1.00 15.97 39 ARG B C 1
ATOM 795 O O . ARG B 2 39 ? 41.069 12.071 -10.083 1.00 20.90 39 ARG B O 1
ATOM 803 N N . ALA B 2 40 ? 42.870 12.562 -8.823 1.00 17.59 40 ALA B N 1
ATOM 804 C CA . ALA B 2 40 ? 42.102 12.859 -7.636 1.00 22.93 40 ALA B CA 1
ATOM 805 C C . ALA B 2 40 ? 41.192 14.043 -7.858 1.00 19.69 40 ALA B C 1
ATOM 806 O O . ALA B 2 40 ? 41.519 14.957 -8.634 1.00 25.61 40 ALA B O 1
ATOM 808 N N . LYS B 2 41 ? 40.054 14.011 -7.195 1.00 18.65 41 LYS B N 1
ATOM 809 C CA . LYS B 2 41 ? 39.135 15.151 -7.226 1.00 18.31 41 LYS B CA 1
ATOM 810 C C . LYS B 2 41 ? 39.446 15.932 -5.950 1.00 17.14 41 LYS B C 1
ATOM 811 O O . LYS B 2 41 ? 40.292 15.522 -5.155 1.00 17.38 41 LYS B O 1
ATOM 817 N N . ARG B 2 42 ? 38.791 17.074 -5.728 1.00 18.57 42 ARG B N 1
ATOM 818 C CA . ARG B 2 42 ? 39.123 17.852 -4.547 1.00 20.85 42 ARG B CA 1
ATOM 819 C C . ARG B 2 42 ? 38.685 17.314 -3.201 1.00 13.20 42 ARG B C 1
ATOM 820 O O . ARG B 2 42 ? 39.305 17.614 -2.200 1.00 19.10 42 ARG B O 1
ATOM 828 N N . ASN B 2 43 ? 37.636 16.510 -3.170 1.00 15.24 43 ASN B N 1
ATOM 829 C CA . ASN B 2 43 ? 37.183 15.954 -1.890 1.00 14.50 43 ASN B CA 1
ATOM 830 C C . ASN B 2 43 ? 38.026 14.707 -1.669 1.00 15.58 43 ASN B C 1
ATOM 831 O O . ASN B 2 43 ? 37.534 13.587 -1.794 1.00 15.57 43 ASN B O 1
ATOM 836 N N . ASN B 2 44 ? 39.287 14.918 -1.321 1.00 15.30 44 ASN B N 1
ATOM 837 C CA . ASN B 2 44 ? 40.226 13.812 -1.142 1.00 15.04 44 ASN B CA 1
ATOM 838 C C . ASN B 2 44 ? 41.338 14.396 -0.303 1.00 13.99 44 ASN B C 1
ATOM 839 O O . ASN B 2 44 ? 42.095 15.263 -0.773 1.00 14.59 44 ASN B O 1
ATOM 844 N N . PHE B 2 45 ? 41.438 13.918 0.934 1.00 11.70 45 PHE B N 1
ATOM 845 C CA . PHE B 2 45 ? 42.444 14.404 1.896 1.00 14.99 45 PHE B CA 1
ATOM 846 C C . PHE B 2 45 ? 43.306 13.304 2.502 1.00 21.96 45 PHE B C 1
ATOM 847 O O . PHE B 2 45 ? 42.851 12.164 2.681 1.00 18.22 45 PHE B O 1
ATOM 855 N N . LYS B 2 46 ? 44.544 13.650 2.861 1.00 18.02 46 LYS B N 1
ATOM 856 C CA . LYS B 2 46 ? 45.421 12.654 3.458 1.00 15.90 46 LYS B CA 1
ATOM 857 C C . LYS B 2 46 ? 45.237 12.475 4.958 1.00 25.05 46 LYS B C 1
ATOM 858 O O . LYS B 2 46 ? 45.697 11.474 5.528 1.00 23.19 46 LYS B O 1
ATOM 864 N N . SER B 2 47 ? 44.569 13.427 5.608 1.00 21.07 47 SER B N 1
ATOM 865 C CA . SER B 2 47 ? 44.330 13.340 7.035 1.00 17.46 47 SER B CA 1
ATOM 866 C C . SER B 2 47 ? 42.929 13.835 7.371 1.00 17.98 47 SER B C 1
ATOM 867 O O . SER B 2 47 ? 42.401 14.731 6.710 1.00 20.89 47 SER B O 1
ATOM 870 N N . ALA B 2 48 ? 42.340 13.270 8.418 1.00 21.04 48 ALA B N 1
ATOM 871 C CA . ALA B 2 48 ? 40.992 13.645 8.810 1.00 18.26 48 ALA B CA 1
ATOM 872 C C . ALA B 2 48 ? 40.897 15.104 9.249 1.00 13.90 48 ALA B C 1
ATOM 873 O O . ALA B 2 48 ? 39.906 15.777 8.976 1.00 16.32 48 ALA B O 1
ATOM 875 N N . GLU B 2 49 ? 41.943 15.588 9.916 1.00 18.94 49 GLU B N 1
ATOM 876 C CA . GLU B 2 49 ? 41.990 16.972 10.385 1.00 18.32 49 GLU B CA 1
ATOM 877 C C . GLU B 2 49 ? 41.925 17.986 9.242 1.00 19.52 49 GLU B C 1
ATOM 878 O O . GLU B 2 49 ? 41.216 19.004 9.334 1.00 22.05 49 GLU B O 1
ATOM 884 N N . ASP B 2 50 ? 42.693 17.720 8.180 1.00 16.43 50 ASP B N 1
ATOM 885 C CA . ASP B 2 50 ? 42.738 18.603 7.035 1.00 17.68 50 ASP B CA 1
ATOM 886 C C . ASP B 2 50 ? 41.395 18.591 6.333 1.00 21.61 50 ASP B C 1
ATOM 887 O O . ASP B 2 50 ? 40.914 19.643 5.867 1.00 20.46 50 ASP B O 1
ATOM 892 N N . CYS B 2 51 ? 40.787 17.406 6.264 1.00 15.87 51 CYS B N 1
ATOM 893 C CA . CYS B 2 51 ? 39.471 17.245 5.665 1.00 13.48 51 CYS B CA 1
ATOM 894 C C . CYS B 2 51 ? 38.425 18.038 6.463 1.00 17.57 51 CYS B C 1
ATOM 895 O O . CYS B 2 51 ? 37.608 18.722 5.875 1.00 16.00 51 CYS B O 1
ATOM 898 N N . MET B 2 52 ? 38.452 17.966 7.789 1.00 15.64 52 MET B N 1
ATOM 899 C CA . MET B 2 52 ? 37.453 18.712 8.562 1.00 18.75 52 MET B CA 1
ATOM 900 C C . MET B 2 52 ? 37.674 20.229 8.480 1.00 19.04 52 MET B C 1
ATOM 901 O O . MET B 2 52 ? 36.719 20.972 8.452 1.00 21.83 52 MET B O 1
ATOM 906 N N . ARG B 2 53 ? 38.931 20.669 8.421 1.00 20.15 53 ARG B N 1
ATOM 907 C CA . ARG B 2 53 ? 39.256 22.101 8.328 1.00 20.72 53 ARG B CA 1
ATOM 908 C C . ARG B 2 53 ? 38.711 22.663 7.009 1.00 28.44 53 ARG B C 1
ATOM 909 O O . ARG B 2 53 ? 38.119 23.750 6.985 1.00 25.51 53 ARG B O 1
ATOM 917 N N . THR B 2 54 ? 38.898 21.917 5.921 1.00 22.83 54 THR B N 1
ATOM 918 C CA . THR B 2 54 ? 38.452 22.340 4.601 1.00 18.81 54 THR B CA 1
ATOM 919 C C . THR B 2 54 ? 36.946 22.249 4.378 1.00 20.93 54 THR B C 1
ATOM 920 O O . THR B 2 54 ? 36.339 23.179 3.854 1.00 26.48 54 THR B O 1
ATOM 924 N N . CYS B 2 55 ? 36.342 21.144 4.808 1.00 19.05 55 CYS B N 1
ATOM 925 C CA . CYS B 2 55 ? 34.915 20.894 4.561 1.00 14.72 55 CYS B CA 1
ATOM 926 C C . CYS B 2 55 ? 33.952 20.858 5.756 1.00 21.06 55 CYS B C 1
ATOM 927 O O . CYS B 2 55 ? 32.730 20.819 5.560 1.00 28.04 55 CYS B O 1
ATOM 930 N N . GLY B 2 56 ? 34.491 20.821 6.970 1.00 23.33 56 GLY B N 1
ATOM 931 C CA . GLY B 2 56 ? 33.650 20.745 8.157 1.00 25.97 56 GLY B CA 1
ATOM 932 C C . GLY B 2 56 ? 32.634 21.859 8.299 1.00 29.83 56 GLY B C 1
ATOM 933 O O . GLY B 2 56 ? 31.453 21.596 8.575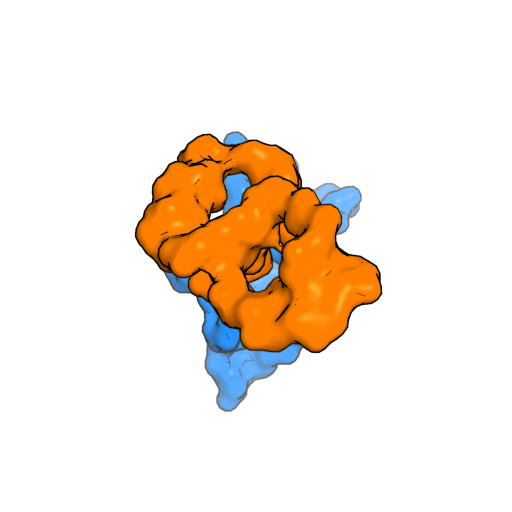 1.00 48.63 56 GLY B O 1
ATOM 934 N N . GLY B 2 57 ? 33.083 23.097 8.108 1.00 34.13 57 GLY B N 1
ATOM 935 C CA . GLY B 2 57 ? 32.197 24.243 8.220 1.00 34.38 57 GLY B CA 1
ATOM 936 C C . GLY B 2 57 ? 32.642 25.484 7.453 1.00 31.42 57 GLY B C 1
ATOM 937 O O . GLY B 2 57 ? 32.141 26.591 7.713 1.00 45.50 57 GLY B O 1
ATOM 938 N N . ALA B 2 58 ? 33.550 25.308 6.490 1.00 42.34 58 ALA B N 1
ATOM 939 C CA . ALA B 2 58 ? 34.073 26.430 5.698 1.00 33.98 58 ALA B CA 1
ATOM 940 C C . ALA B 2 58 ? 33.036 27.164 4.828 1.00 38.17 58 ALA B C 1
ATOM 941 O O . ALA B 2 58 ? 31.815 26.930 5.016 1.00 49.05 58 ALA B O 1
#

Sequence (118 aa):
YNRLCIKPRDWIDECDSNEGGERAYFRNGKGGCDSFWICPEDHTGADYYSSYRDCFNACIRPDFCLEPPYTGPCKARIIRYFYNAKAGLCQTFVYGGCRAKRNNFKSAEDCMRTCGGA